Protein AF-A0A9D4T1B3-F1 (afdb_monomer_lite)

InterPro domains:
  IPR017336 Snurportin-1 [PTHR13403] (2-80)
  IPR047857 Snurportin-1, m3G cap-binding domain [PF21974] (1-26)

Foldseek 3Di:
DAWDKAAQPPDDDDPDDDPRIDTDQQLCCCVPVVDDDDVVSVVPDDPCNVPDPPVVVVVVVVVSVVVVVVVVVVVVVVPPPPPDDPDD

Sequence (88 aa):
MDGLLFYHKKGHYFEGVSPLVGWLKPYMVPEILGTPVDPRYLEKQPPKHQAGLKEKLEANKSRTRNKVKAAQLSAEDCENEPANEMEA

Structure (mmCIF, N/CA/C/O backbone):
data_AF-A0A9D4T1B3-F1
#
_entry.id   AF-A0A9D4T1B3-F1
#
loop_
_atom_site.group_PDB
_atom_site.id
_atom_site.type_symbol
_atom_site.label_atom_id
_atom_site.label_alt_id
_atom_site.label_comp_id
_atom_site.label_asym_id
_atom_site.label_entity_id
_atom_site.label_seq_id
_atom_site.pdbx_PDB_ins_code
_atom_site.Cartn_x
_atom_site.Cartn_y
_atom_site.Cartn_z
_atom_site.occupancy
_atom_site.B_iso_or_equiv
_atom_site.auth_seq_id
_atom_site.auth_comp_id
_atom_site.auth_asym_id
_atom_site.auth_atom_id
_atom_site.pdbx_PDB_model_num
ATOM 1 N N . MET A 1 1 ? 7.274 -9.200 13.801 1.00 76.00 1 MET A N 1
ATOM 2 C CA . MET A 1 1 ? 6.814 -9.088 12.402 1.00 76.00 1 MET A CA 1
ATOM 3 C C . MET A 1 1 ? 6.245 -7.706 12.190 1.00 76.00 1 MET A C 1
ATOM 5 O O . MET A 1 1 ? 5.289 -7.354 12.876 1.00 76.00 1 MET A O 1
ATOM 9 N N . ASP A 1 2 ? 6.849 -6.945 11.281 1.00 83.31 2 ASP A N 1
ATOM 10 C CA . ASP A 1 2 ? 6.505 -5.539 11.069 1.00 83.31 2 ASP A CA 1
ATOM 11 C C . ASP A 1 2 ? 5.480 -5.303 9.960 1.00 83.31 2 ASP A C 1
ATOM 13 O O . ASP A 1 2 ? 4.736 -4.331 10.066 1.00 83.31 2 ASP A O 1
ATOM 17 N N . GLY A 1 3 ? 5.397 -6.155 8.933 1.00 89.50 3 GLY A N 1
ATOM 18 C CA . GLY A 1 3 ? 4.429 -6.014 7.838 1.00 89.50 3 GLY A CA 1
ATOM 19 C C . GLY A 1 3 ? 4.654 -6.978 6.675 1.00 89.50 3 GLY A C 1
ATOM 20 O O . GLY A 1 3 ? 5.521 -7.849 6.746 1.00 89.50 3 GLY A O 1
ATOM 21 N N . LEU A 1 4 ? 3.827 -6.825 5.640 1.00 91.00 4 LEU A N 1
ATOM 22 C CA . LEU A 1 4 ? 3.816 -7.616 4.416 1.00 91.00 4 LEU A CA 1
ATOM 23 C C . LEU A 1 4 ? 4.195 -6.738 3.227 1.00 91.00 4 LEU A C 1
ATOM 25 O O . LEU A 1 4 ? 3.617 -5.666 3.028 1.00 91.00 4 LEU A O 1
ATOM 29 N N . LEU A 1 5 ? 5.141 -7.227 2.428 1.00 92.25 5 LEU A N 1
ATOM 30 C CA . LEU A 1 5 ? 5.605 -6.573 1.213 1.00 92.25 5 LEU A CA 1
ATOM 31 C C . LEU A 1 5 ? 5.108 -7.364 -0.000 1.00 92.25 5 LEU A C 1
ATOM 33 O O . LEU A 1 5 ? 5.433 -8.538 -0.171 1.00 92.25 5 LEU A O 1
ATOM 37 N N . PHE A 1 6 ? 4.283 -6.723 -0.816 1.00 90.69 6 PHE A N 1
ATOM 38 C CA . PHE A 1 6 ? 3.682 -7.279 -2.017 1.00 90.69 6 PHE A CA 1
ATOM 39 C C . PHE A 1 6 ? 4.496 -6.840 -3.221 1.00 90.69 6 PHE A C 1
ATOM 41 O O . PHE A 1 6 ? 4.618 -5.646 -3.472 1.00 90.69 6 PHE A O 1
ATOM 48 N N . TYR A 1 7 ? 5.012 -7.804 -3.975 1.00 92.62 7 TYR A N 1
ATOM 49 C CA . TYR A 1 7 ? 5.716 -7.558 -5.227 1.00 92.62 7 TYR A CA 1
ATOM 50 C C . TYR A 1 7 ? 4.887 -8.061 -6.399 1.00 92.62 7 TYR A C 1
ATOM 52 O O . TYR A 1 7 ? 4.341 -9.168 -6.369 1.00 92.62 7 TYR A O 1
ATOM 60 N N . HIS A 1 8 ? 4.832 -7.276 -7.467 1.00 91.25 8 HIS A N 1
ATOM 61 C CA . HIS A 1 8 ? 4.315 -7.757 -8.734 1.00 91.25 8 HIS A CA 1
ATOM 62 C C . HIS A 1 8 ? 5.321 -8.722 -9.383 1.00 91.25 8 HIS A C 1
ATOM 64 O O . HIS A 1 8 ? 6.485 -8.375 -9.562 1.00 91.25 8 HIS A O 1
ATOM 70 N N . LYS A 1 9 ? 4.874 -9.915 -9.802 1.00 89.75 9 LYS A N 1
ATOM 71 C CA . LYS A 1 9 ? 5.751 -10.976 -10.349 1.00 89.75 9 LYS A CA 1
ATOM 72 C C . LYS A 1 9 ? 6.591 -10.548 -11.558 1.00 89.75 9 LYS A C 1
ATOM 74 O O . LYS A 1 9 ? 7.653 -11.106 -11.784 1.00 89.75 9 LYS A O 1
ATOM 79 N N . LYS A 1 10 ? 6.092 -9.593 -12.349 1.00 88.56 10 LYS A N 1
ATOM 80 C CA . LYS A 1 10 ? 6.779 -9.055 -13.539 1.00 88.56 10 LYS A CA 1
ATOM 81 C C . LYS A 1 10 ? 7.550 -7.756 -13.262 1.00 88.56 10 LYS A C 1
ATOM 83 O O . LYS A 1 10 ? 7.973 -7.093 -14.200 1.00 88.56 10 LYS A O 1
ATOM 88 N N . GLY A 1 11 ? 7.626 -7.320 -12.004 1.00 82.94 11 GLY A N 1
ATOM 89 C CA . GLY A 1 11 ? 8.336 -6.100 -11.636 1.00 82.94 11 GLY A CA 1
ATOM 90 C C . GLY A 1 11 ? 9.841 -6.337 -11.643 1.00 82.94 11 GLY A C 1
ATOM 91 O O . GLY A 1 11 ? 10.324 -7.191 -10.906 1.00 82.94 11 GLY A O 1
ATOM 92 N N . HIS A 1 12 ? 10.570 -5.575 -12.454 1.00 85.88 12 HIS A N 1
ATOM 9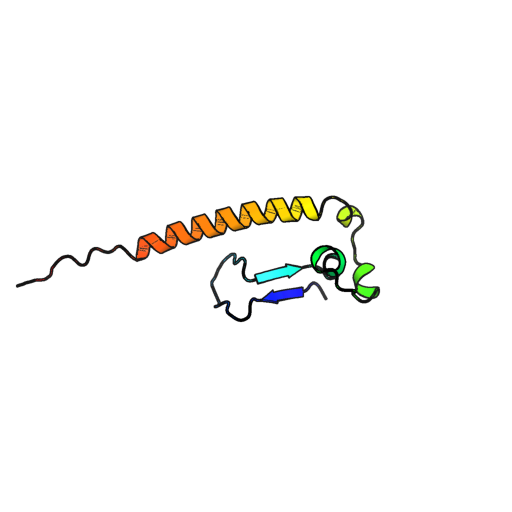3 C CA . HIS A 1 12 ? 12.024 -5.507 -12.345 1.00 85.88 12 HIS A CA 1
ATOM 94 C C . HIS A 1 12 ? 12.409 -4.594 -11.180 1.00 85.88 12 HIS A C 1
ATOM 96 O O . HIS A 1 12 ? 11.624 -3.745 -10.745 1.00 85.88 12 HIS A O 1
ATOM 102 N N . TYR A 1 13 ? 13.615 -4.795 -10.657 1.00 85.94 13 TYR A N 1
ATOM 103 C CA . TYR A 1 13 ? 14.152 -3.919 -9.631 1.00 85.94 13 TYR A CA 1
ATOM 104 C C . TYR A 1 13 ? 14.481 -2.557 -10.247 1.00 85.94 13 TYR A C 1
ATOM 106 O O . TYR A 1 13 ? 15.265 -2.474 -11.188 1.00 85.94 13 TYR A O 1
ATOM 114 N N . PHE A 1 14 ? 13.892 -1.506 -9.685 1.00 81.69 14 PHE A N 1
ATOM 115 C CA . PHE A 1 14 ? 14.217 -0.119 -9.983 1.00 81.69 14 PHE A CA 1
ATOM 116 C C . PHE A 1 14 ? 14.349 0.626 -8.666 1.00 81.69 14 PHE A C 1
ATOM 118 O O . PHE A 1 14 ? 13.567 0.403 -7.736 1.00 81.69 14 PHE A O 1
ATOM 125 N N . GLU A 1 15 ? 15.336 1.506 -8.584 1.00 84.81 15 GLU A N 1
ATOM 126 C CA . GLU A 1 15 ? 15.487 2.376 -7.431 1.00 84.81 15 GLU A CA 1
ATOM 127 C C . GLU A 1 15 ? 14.364 3.421 -7.374 1.00 84.81 15 GLU A C 1
ATOM 129 O O . GLU A 1 15 ? 13.877 3.917 -8.389 1.00 84.81 15 GLU A O 1
ATOM 134 N N . GLY A 1 16 ? 13.917 3.741 -6.161 1.00 82.38 16 GLY A N 1
ATOM 135 C CA . GLY A 1 16 ? 12.856 4.718 -5.933 1.00 82.38 16 GLY A CA 1
ATOM 136 C C . GLY A 1 16 ? 11.485 4.105 -5.644 1.00 82.38 16 GLY A C 1
ATOM 137 O O . GLY A 1 16 ? 11.354 3.007 -5.106 1.00 82.38 16 GLY A O 1
ATOM 138 N N . VAL A 1 17 ? 10.433 4.887 -5.901 1.00 78.88 17 VAL A N 1
ATOM 139 C CA . VAL A 1 17 ? 9.055 4.520 -5.549 1.00 78.88 17 VAL A CA 1
ATOM 140 C C . VAL A 1 17 ? 8.398 3.846 -6.741 1.00 78.88 17 VAL A C 1
ATOM 142 O O . VAL A 1 17 ? 8.215 4.474 -7.779 1.00 78.88 17 VAL A O 1
ATOM 145 N N . SER A 1 18 ? 7.987 2.592 -6.564 1.00 83.25 18 SER A N 1
ATOM 146 C CA . SER A 1 18 ? 7.303 1.824 -7.599 1.00 83.25 18 SER A CA 1
ATOM 147 C C . SER A 1 18 ? 5.897 1.427 -7.149 1.00 83.25 18 SER A C 1
ATOM 149 O O . SER A 1 18 ? 5.747 0.877 -6.058 1.00 83.25 18 SER A O 1
ATOM 151 N N . PRO A 1 19 ? 4.859 1.629 -7.983 1.00 82.69 19 PRO A N 1
ATOM 152 C CA . PRO A 1 19 ? 3.511 1.147 -7.690 1.00 82.69 19 PRO A CA 1
ATOM 153 C C . PRO A 1 19 ? 3.409 -0.385 -7.771 1.00 82.69 19 PRO A C 1
ATOM 155 O O . PRO A 1 19 ? 2.399 -0.955 -7.369 1.00 82.69 19 PRO A O 1
ATOM 158 N N . LEU A 1 20 ? 4.444 -1.057 -8.293 1.00 86.44 20 LEU A N 1
ATOM 159 C CA . LEU A 1 20 ? 4.528 -2.515 -8.388 1.00 86.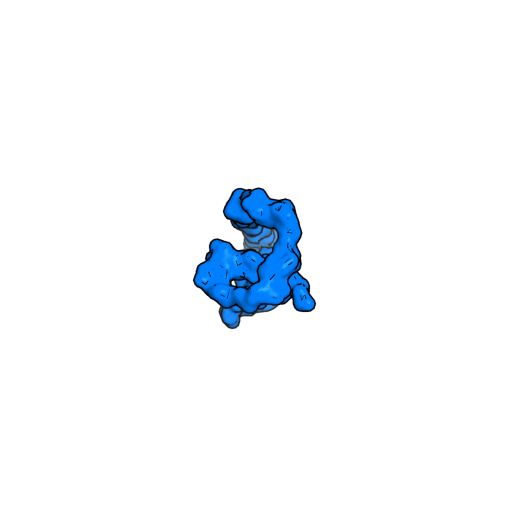44 20 LEU A CA 1
ATOM 160 C C . LEU A 1 20 ? 4.952 -3.177 -7.069 1.00 86.44 20 LEU A C 1
ATOM 162 O O . LEU A 1 20 ? 4.952 -4.407 -6.985 1.00 86.44 20 LEU A O 1
ATOM 166 N N . VAL A 1 21 ? 5.318 -2.375 -6.062 1.00 89.00 21 VAL A N 1
ATOM 167 C CA . VAL A 1 21 ? 5.687 -2.832 -4.722 1.00 89.00 21 VAL A CA 1
ATOM 168 C C . VAL A 1 21 ? 4.803 -2.134 -3.688 1.00 89.00 21 VAL A C 1
ATOM 170 O O . VAL A 1 21 ? 4.739 -0.909 -3.640 1.00 89.00 21 VAL A O 1
ATOM 173 N N . GLY A 1 22 ? 4.114 -2.904 -2.846 1.00 89.25 22 GLY A N 1
ATOM 174 C CA . GLY A 1 22 ? 3.199 -2.384 -1.825 1.00 89.25 22 GLY A CA 1
ATOM 175 C C . GLY A 1 22 ? 3.542 -2.883 -0.426 1.00 89.25 22 GLY A C 1
ATOM 176 O O . GLY A 1 22 ? 3.760 -4.073 -0.236 1.00 89.25 22 GLY A O 1
ATOM 177 N N . TRP A 1 23 ? 3.552 -1.996 0.570 1.00 90.19 23 TRP A N 1
ATOM 178 C CA . TRP A 1 23 ? 3.786 -2.352 1.974 1.00 90.19 23 TRP A CA 1
ATOM 179 C C . TRP A 1 23 ? 2.519 -2.170 2.808 1.00 90.19 23 TRP A C 1
ATOM 181 O O . TRP A 1 23 ? 2.003 -1.056 2.913 1.00 90.19 23 TRP A O 1
ATOM 191 N N . LEU A 1 24 ? 2.037 -3.247 3.430 1.00 90.25 24 LEU A N 1
ATOM 192 C CA . LEU A 1 24 ? 0.873 -3.227 4.317 1.00 90.25 24 LEU A CA 1
ATOM 193 C C . LEU A 1 24 ? 1.228 -3.760 5.703 1.00 90.25 24 LEU A C 1
ATOM 195 O O . LEU A 1 24 ? 1.979 -4.722 5.864 1.00 90.25 24 LEU A O 1
ATOM 199 N N . LYS A 1 25 ? 0.611 -3.174 6.730 1.00 90.00 25 LYS A N 1
ATOM 200 C CA . LYS A 1 25 ? 0.614 -3.760 8.072 1.00 90.00 25 LYS A CA 1
ATOM 20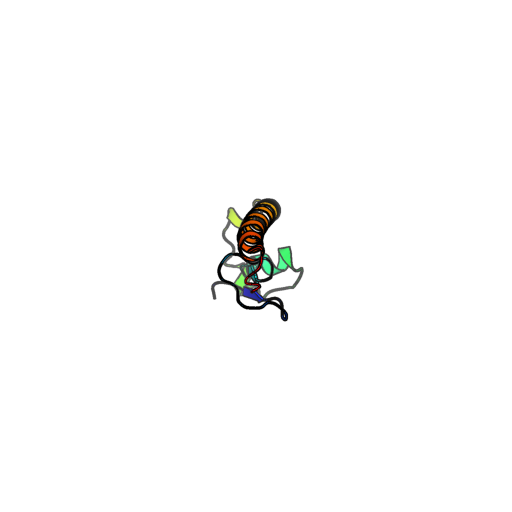1 C C . LYS A 1 25 ? -0.382 -4.927 8.130 1.00 90.00 25 LYS A C 1
ATOM 203 O O . LYS A 1 25 ? -1.412 -4.858 7.463 1.00 90.00 25 LYS A O 1
ATOM 208 N N . PRO A 1 26 ? -0.141 -5.965 8.951 1.00 90.44 26 PRO A N 1
ATOM 209 C CA . PRO A 1 26 ? -1.007 -7.146 8.994 1.00 90.44 26 PRO A CA 1
ATOM 210 C C . PRO A 1 26 ? -2.468 -6.818 9.329 1.00 90.44 26 PRO A C 1
ATOM 212 O O . PRO A 1 26 ? -3.376 -7.353 8.707 1.00 90.44 26 PRO A O 1
ATOM 215 N N . TYR A 1 27 ? -2.699 -5.865 10.235 1.00 88.94 27 TYR A N 1
ATOM 216 C CA . TYR A 1 27 ? -4.045 -5.417 10.599 1.00 88.94 27 TYR A CA 1
ATOM 217 C C . TYR A 1 27 ? -4.777 -4.646 9.483 1.00 88.94 27 TYR A C 1
ATOM 219 O O . TYR A 1 27 ? -5.985 -4.473 9.565 1.00 88.94 27 TYR A O 1
ATOM 227 N N . MET A 1 28 ? -4.074 -4.181 8.442 1.00 88.56 28 MET A N 1
ATOM 228 C CA . MET A 1 28 ? -4.684 -3.512 7.280 1.00 88.56 28 MET A CA 1
ATOM 229 C C . MET A 1 28 ? -5.152 -4.510 6.215 1.00 88.56 28 MET A C 1
ATOM 231 O O . MET A 1 28 ? -5.941 -4.157 5.343 1.00 88.56 28 MET A O 1
ATOM 235 N N . VAL A 1 29 ? -4.643 -5.745 6.244 1.00 89.38 29 VAL A N 1
ATOM 236 C CA . VAL A 1 29 ? -4.909 -6.757 5.212 1.00 89.38 29 VAL A CA 1
ATOM 237 C C . VAL A 1 29 ? -6.396 -7.112 5.111 1.00 89.38 29 VAL A C 1
ATOM 239 O O . VAL A 1 29 ? -6.895 -7.105 3.986 1.00 89.38 29 VAL A O 1
ATOM 242 N N . PRO A 1 30 ? -7.138 -7.345 6.213 1.00 89.62 30 PRO A N 1
ATOM 243 C CA . PRO A 1 30 ? -8.571 -7.619 6.113 1.00 89.62 30 PRO A CA 1
ATOM 244 C C . PRO A 1 30 ? -9.360 -6.454 5.512 1.00 89.62 30 PRO A C 1
ATOM 246 O O . PRO A 1 30 ? -10.296 -6.676 4.754 1.00 89.62 30 PRO A O 1
ATOM 249 N N . GLU A 1 31 ? -8.963 -5.214 5.807 1.00 87.19 31 GLU A N 1
ATOM 250 C CA . GLU A 1 31 ? -9.659 -4.014 5.332 1.00 87.19 31 GLU A CA 1
ATOM 251 C C . GLU A 1 31 ? -9.398 -3.730 3.843 1.00 87.19 31 GLU A C 1
ATOM 253 O O . GLU A 1 31 ? -10.300 -3.294 3.131 1.00 87.19 31 GLU A O 1
ATOM 258 N N . ILE A 1 32 ? -8.174 -3.981 3.363 1.00 87.75 32 ILE A N 1
ATOM 259 C CA . ILE A 1 32 ? -7.762 -3.667 1.985 1.00 87.75 32 ILE A CA 1
ATOM 260 C C . ILE A 1 32 ? -7.984 -4.848 1.033 1.00 87.75 32 ILE A C 1
ATOM 262 O O . ILE A 1 32 ? -8.433 -4.647 -0.093 1.00 87.75 32 ILE A O 1
ATOM 266 N N . LEU A 1 33 ? -7.631 -6.065 1.454 1.00 88.75 33 LEU A N 1
ATOM 267 C CA . LEU A 1 33 ? -7.651 -7.262 0.605 1.00 88.75 33 LEU A CA 1
ATOM 268 C C . LEU A 1 33 ? -8.873 -8.155 0.851 1.00 88.75 33 LEU A C 1
ATOM 270 O O . LEU A 1 33 ? -9.127 -9.046 0.047 1.00 88.75 33 LEU A O 1
ATOM 274 N N . GLY A 1 34 ? -9.626 -7.942 1.937 1.00 88.88 34 GLY A N 1
ATOM 275 C CA . GLY A 1 34 ? -10.787 -8.774 2.279 1.00 88.88 34 GLY A CA 1
ATOM 276 C C . GLY A 1 34 ? -10.426 -10.180 2.769 1.00 88.88 34 GLY A C 1
ATOM 277 O O . GLY A 1 34 ? -11.296 -11.043 2.854 1.00 88.88 34 GLY A O 1
ATOM 278 N N . THR A 1 35 ? -9.153 -10.427 3.087 1.00 89.44 35 THR A N 1
ATOM 279 C CA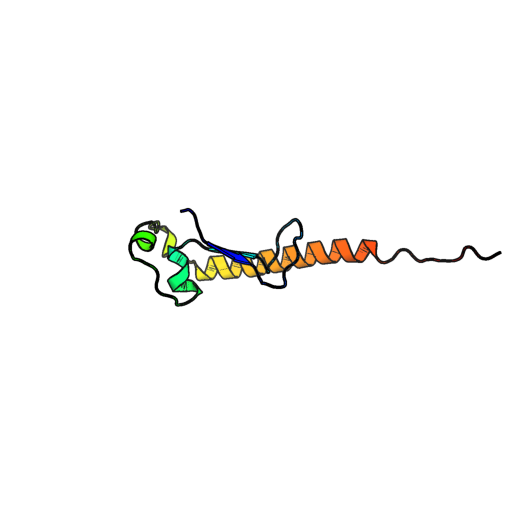 . THR A 1 35 ? -8.662 -11.741 3.523 1.00 89.44 35 THR A CA 1
ATOM 280 C C . THR A 1 35 ? -8.581 -11.804 5.049 1.00 89.44 35 THR A C 1
ATOM 282 O O . THR A 1 35 ? -8.013 -10.891 5.658 1.00 89.44 35 THR A O 1
ATOM 285 N N . PRO A 1 36 ? -9.087 -12.874 5.691 1.00 89.69 36 PRO A N 1
ATOM 286 C CA . PRO A 1 36 ? -8.944 -13.052 7.130 1.00 89.69 36 PRO A CA 1
ATOM 287 C C . PRO A 1 36 ? -7.472 -13.225 7.521 1.00 89.69 36 PRO A C 1
ATOM 289 O O . PRO A 1 36 ? -6.693 -13.877 6.826 1.00 89.69 36 PRO A O 1
ATOM 292 N N . VAL A 1 37 ? -7.099 -12.643 8.658 1.00 88.62 37 VAL A N 1
ATOM 293 C CA . VAL A 1 37 ? -5.760 -12.748 9.250 1.00 88.62 37 VAL A CA 1
ATOM 294 C C . VAL A 1 37 ? -5.909 -13.245 10.682 1.00 88.62 37 VAL A C 1
ATOM 296 O O . VAL A 1 37 ? -6.921 -12.973 11.328 1.00 88.62 37 VAL A O 1
ATOM 299 N N . ASP A 1 38 ? -4.910 -13.978 11.171 1.00 90.12 38 ASP A N 1
ATOM 300 C CA . ASP A 1 38 ? -4.904 -14.484 12.543 1.00 90.12 38 ASP A CA 1
ATOM 301 C C . ASP A 1 38 ? -5.066 -13.338 13.575 1.00 90.12 38 ASP A C 1
ATOM 303 O O . ASP A 1 38 ? -4.419 -12.287 13.431 1.00 90.12 38 ASP A O 1
ATOM 307 N N . PRO A 1 39 ? -5.899 -13.520 14.621 1.00 88.44 39 PRO A N 1
ATOM 308 C CA . PRO A 1 39 ? -6.203 -12.484 15.610 1.00 88.44 39 PRO A CA 1
ATOM 309 C C . PRO A 1 39 ? -4.980 -11.847 16.277 1.00 88.44 39 PRO A C 1
ATOM 311 O O . PRO A 1 39 ? -4.992 -10.644 16.545 1.00 88.44 39 PRO A O 1
ATOM 314 N N . ARG A 1 40 ? -3.882 -12.594 16.457 1.00 89.25 40 ARG A N 1
ATOM 315 C CA . ARG A 1 40 ? -2.637 -12.093 17.075 1.00 89.25 40 ARG A CA 1
ATOM 316 C C . ARG A 1 40 ? -2.033 -10.906 16.329 1.00 89.25 40 ARG A C 1
ATOM 318 O O . ARG A 1 40 ? -1.253 -10.131 16.884 1.00 89.25 40 ARG A O 1
ATOM 325 N N . TYR A 1 41 ? -2.353 -10.765 15.046 1.00 85.25 41 TYR A N 1
ATOM 326 C CA . TYR A 1 41 ? -1.880 -9.664 14.216 1.00 85.25 41 TYR A CA 1
ATOM 327 C C . TYR A 1 41 ? -2.807 -8.443 14.235 1.00 85.25 41 TYR A C 1
ATOM 329 O O . TYR A 1 41 ? -2.361 -7.351 13.872 1.00 85.25 41 TYR A O 1
ATOM 337 N N . LEU A 1 42 ? -4.056 -8.605 14.682 1.00 84.06 42 LEU A N 1
ATOM 338 C CA . LEU A 1 42 ? -5.038 -7.529 14.843 1.00 84.06 42 LEU A CA 1
ATOM 339 C C . LEU A 1 42 ? -4.868 -6.805 16.181 1.00 84.06 42 LEU A C 1
ATOM 341 O O . LEU A 1 42 ? -5.050 -5.595 16.248 1.00 84.06 42 LEU A O 1
ATOM 345 N N . GLU A 1 43 ? -4.409 -7.505 17.219 1.00 83.00 43 GLU A N 1
ATOM 346 C CA . GLU A 1 43 ? -4.143 -6.934 18.551 1.00 83.00 43 GLU A CA 1
ATOM 347 C C . GLU A 1 43 ? -3.120 -5.786 18.532 1.00 83.00 43 GLU A C 1
ATOM 349 O O . GLU A 1 43 ? -3.139 -4.902 19.383 1.00 83.00 43 GLU A O 1
ATOM 354 N N . LYS A 1 44 ? -2.232 -5.762 17.530 1.00 80.12 44 LYS A N 1
ATOM 355 C CA . LYS A 1 44 ? -1.226 -4.702 17.349 1.00 80.12 44 LYS A CA 1
ATOM 356 C C . LYS A 1 44 ? -1.766 -3.455 16.645 1.00 80.12 44 LYS A C 1
ATOM 358 O O . LYS A 1 44 ? -0.982 -2.568 16.297 1.00 80.12 44 LYS A O 1
ATOM 363 N N . GLN A 1 45 ? -3.070 -3.386 16.387 1.00 80.00 45 GLN A N 1
ATOM 364 C CA . GLN A 1 45 ? -3.704 -2.231 15.771 1.00 80.00 45 GLN A CA 1
ATOM 365 C C . GLN A 1 45 ? -3.679 -1.035 16.741 1.00 80.00 45 GLN A C 1
ATOM 367 O O . GLN A 1 45 ? -4.272 -1.096 17.817 1.00 80.00 45 GLN A O 1
ATOM 372 N N . PRO A 1 46 ? -3.030 0.089 16.384 1.00 80.81 46 PRO A N 1
ATOM 373 C CA . PRO A 1 46 ? -3.066 1.276 17.226 1.00 80.81 46 PRO A CA 1
ATOM 374 C C . PRO A 1 46 ? -4.475 1.901 17.208 1.00 80.81 46 PRO A C 1
ATOM 376 O O . PRO A 1 46 ? -5.118 1.897 16.155 1.00 80.81 46 PRO A O 1
ATOM 379 N N . PRO A 1 47 ? -4.938 2.542 18.300 1.00 74.94 47 PRO A N 1
ATOM 380 C CA . PRO A 1 47 ? -6.271 3.161 18.371 1.00 74.94 47 PRO A CA 1
ATOM 381 C C . PRO A 1 47 ? -6.540 4.174 17.247 1.00 74.94 47 PRO A C 1
ATOM 383 O O . PRO A 1 47 ? -7.647 4.283 16.730 1.00 74.94 47 PRO A O 1
ATOM 386 N N . LYS A 1 48 ? -5.488 4.870 16.799 1.00 72.31 48 LYS A N 1
ATOM 387 C CA . LYS A 1 48 ? -5.534 5.844 15.698 1.00 72.31 48 LYS A CA 1
ATOM 388 C C . LYS A 1 48 ? -5.768 5.218 14.312 1.00 72.31 48 LYS A C 1
ATOM 390 O O . LYS A 1 48 ? -5.950 5.958 13.354 1.00 72.31 48 LYS A O 1
ATOM 395 N N . HIS A 1 49 ? -5.730 3.890 14.174 1.00 72.62 49 HIS A N 1
ATOM 396 C CA . HIS A 1 49 ? -5.902 3.212 12.886 1.00 72.62 49 HIS A CA 1
ATOM 397 C C . HIS A 1 49 ? -7.334 3.289 12.348 1.00 72.62 49 HIS A C 1
ATOM 399 O O . HIS A 1 49 ? -7.517 3.346 11.139 1.00 72.62 49 HIS A O 1
ATOM 405 N N . GLN A 1 50 ? -8.342 3.317 13.227 1.00 66.56 50 GLN A N 1
ATOM 406 C CA . GLN A 1 50 ? -9.750 3.347 12.807 1.00 66.56 50 GLN A CA 1
ATOM 407 C C . GLN A 1 50 ? -10.117 4.622 12.029 1.00 66.56 50 GLN A C 1
ATOM 409 O O . GLN A 1 50 ? -11.085 4.629 11.274 1.00 66.56 50 GLN A O 1
ATOM 414 N N . ALA A 1 51 ? -9.333 5.695 12.171 1.00 65.00 51 ALA A N 1
ATOM 415 C CA . ALA A 1 51 ? -9.572 6.952 11.480 1.00 65.00 51 ALA A CA 1
ATOM 416 C C . ALA A 1 51 ? -8.832 7.005 10.128 1.00 65.00 51 ALA A C 1
ATOM 418 O O . ALA A 1 51 ? -7.617 7.209 10.065 1.00 65.00 51 ALA A O 1
ATOM 419 N N . GLY A 1 52 ? -9.586 6.872 9.034 1.00 71.88 52 GLY A N 1
ATOM 420 C CA . GLY A 1 52 ? -9.194 7.410 7.727 1.00 71.88 52 GLY A CA 1
ATOM 421 C C . GLY A 1 52 ? -8.207 6.584 6.896 1.00 71.88 52 GLY A C 1
ATOM 422 O O . GLY A 1 52 ? -7.495 7.163 6.075 1.00 71.88 52 GLY A O 1
ATOM 423 N N . LEU A 1 53 ? -8.144 5.251 7.040 1.00 77.25 53 LEU A N 1
ATOM 424 C CA . LEU A 1 53 ? -7.274 4.423 6.184 1.00 77.25 53 LEU A CA 1
ATOM 425 C C . LEU A 1 53 ? -7.556 4.652 4.689 1.00 77.25 53 LEU A C 1
ATOM 427 O O . LEU A 1 53 ? -6.620 4.841 3.910 1.00 77.25 53 LEU A O 1
ATOM 431 N N . LYS A 1 54 ? -8.838 4.710 4.305 1.00 75.94 54 LYS A N 1
ATOM 432 C CA . LYS A 1 54 ? -9.272 4.986 2.925 1.00 75.94 54 LYS A CA 1
ATOM 433 C C . LYS A 1 54 ? -8.770 6.336 2.413 1.00 75.94 54 LYS A C 1
ATOM 435 O O . LYS A 1 54 ? -8.216 6.406 1.323 1.00 75.94 54 LYS A O 1
ATOM 440 N N . GLU A 1 55 ? -8.894 7.388 3.215 1.00 80.88 55 GLU A N 1
ATOM 441 C CA . GLU A 1 55 ? -8.441 8.732 2.844 1.00 80.88 55 GLU A CA 1
ATOM 442 C C . GLU A 1 55 ? -6.917 8.796 2.688 1.00 80.88 55 GLU A C 1
ATOM 444 O O . GLU A 1 55 ? -6.399 9.335 1.709 1.00 80.88 55 GLU A O 1
ATOM 449 N N . LYS A 1 56 ? -6.180 8.147 3.596 1.00 78.38 56 LYS A N 1
ATOM 450 C CA . LYS A 1 56 ? -4.719 8.026 3.503 1.00 78.38 56 LYS A CA 1
ATOM 451 C C . LYS A 1 56 ? -4.284 7.246 2.266 1.00 78.38 56 LYS A C 1
ATOM 453 O O . LYS A 1 56 ? -3.259 7.581 1.672 1.00 78.38 56 LYS A O 1
ATOM 458 N N . LEU A 1 57 ? -5.037 6.215 1.884 1.00 77.19 57 LEU A N 1
ATOM 459 C CA . LEU A 1 57 ? -4.769 5.437 0.680 1.00 77.19 57 LEU A CA 1
ATOM 460 C C . LEU A 1 57 ? -4.981 6.285 -0.580 1.00 77.19 57 LEU A C 1
ATOM 462 O O . LEU A 1 57 ? -4.107 6.299 -1.446 1.00 77.19 57 LEU A O 1
ATOM 466 N N . GLU A 1 58 ? -6.077 7.041 -0.663 1.00 78.31 58 GLU A N 1
ATOM 467 C CA . GLU A 1 58 ? -6.338 7.957 -1.783 1.00 78.31 58 GLU A CA 1
ATOM 468 C C . GLU A 1 58 ? -5.280 9.067 -1.884 1.00 78.31 58 GLU A C 1
ATOM 470 O O . GLU A 1 58 ? -4.737 9.319 -2.963 1.00 78.31 58 GLU A O 1
ATOM 475 N N . ALA A 1 59 ? -4.883 9.659 -0.755 1.00 76.56 59 ALA A N 1
ATOM 476 C CA . ALA A 1 59 ? -3.801 10.642 -0.712 1.00 76.56 59 ALA A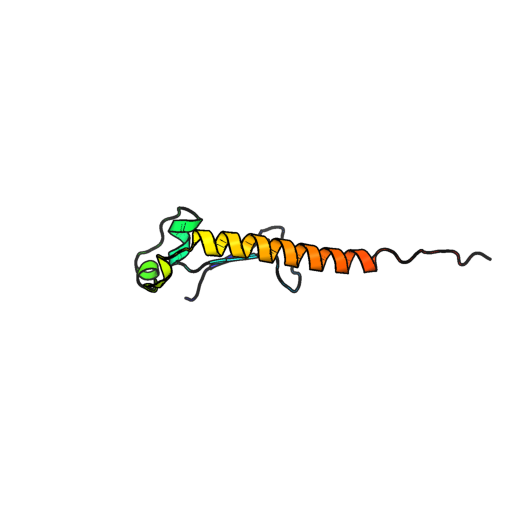 CA 1
ATOM 477 C C . ALA A 1 59 ? -2.442 10.054 -1.143 1.00 76.56 59 ALA A C 1
ATOM 479 O O . ALA A 1 59 ? -1.601 10.752 -1.710 1.00 76.56 59 ALA A O 1
ATOM 480 N N . ASN A 1 60 ? -2.199 8.765 -0.889 1.00 74.06 60 ASN A N 1
ATOM 481 C CA . ASN A 1 60 ? -0.979 8.095 -1.332 1.00 74.06 60 ASN A CA 1
ATOM 482 C C . ASN A 1 60 ? -1.014 7.775 -2.836 1.00 74.06 60 ASN A C 1
ATOM 484 O O . ASN A 1 60 ? -0.009 7.963 -3.522 1.00 74.06 60 ASN A O 1
ATOM 488 N N . LYS A 1 61 ? -2.172 7.373 -3.376 1.00 73.62 61 LYS A N 1
ATOM 489 C CA . LYS A 1 61 ? -2.349 7.132 -4.816 1.00 73.62 61 LYS A CA 1
ATOM 490 C C . LYS A 1 61 ? -1.988 8.368 -5.638 1.00 73.62 61 LYS A C 1
ATOM 492 O O . LYS A 1 61 ? -1.242 8.239 -6.605 1.00 73.62 61 LYS A O 1
ATOM 497 N N . SER A 1 62 ? -2.455 9.557 -5.250 1.00 65.94 62 SER A N 1
ATOM 498 C CA . SER A 1 62 ? -2.136 10.804 -5.963 1.00 65.94 62 SER A CA 1
ATOM 499 C C . SER A 1 62 ? -0.651 11.173 -5.864 1.00 65.94 62 SER A C 1
ATOM 501 O O . SER A 1 62 ? -0.040 11.547 -6.865 1.00 65.94 62 SER A O 1
ATOM 503 N N . ARG A 1 63 ? -0.030 10.980 -4.693 1.00 66.25 63 ARG A N 1
ATOM 504 C CA . ARG A 1 63 ? 1.411 11.198 -4.480 1.00 66.25 63 ARG A CA 1
ATOM 505 C C . ARG A 1 63 ? 2.280 10.258 -5.306 1.00 66.25 63 ARG A C 1
ATOM 507 O O . ARG A 1 63 ? 3.211 10.716 -5.962 1.00 66.25 63 ARG A O 1
ATOM 514 N N . THR A 1 64 ? 1.969 8.965 -5.294 1.00 66.25 64 THR A N 1
ATOM 515 C CA . THR A 1 64 ? 2.689 7.962 -6.084 1.00 66.25 64 THR A CA 1
ATOM 516 C C . THR A 1 64 ? 2.509 8.236 -7.573 1.00 66.25 64 THR A C 1
ATOM 518 O O . THR A 1 64 ? 3.490 8.208 -8.304 1.00 66.25 64 THR A O 1
ATOM 521 N N . ARG A 1 65 ? 1.305 8.614 -8.024 1.00 68.00 65 ARG A N 1
ATOM 522 C CA . ARG A 1 65 ? 1.050 8.964 -9.430 1.00 68.00 65 ARG A CA 1
ATOM 523 C C . ARG A 1 65 ? 1.867 10.185 -9.871 1.00 68.00 65 ARG A C 1
ATOM 525 O O . ARG A 1 65 ? 2.501 10.128 -10.918 1.00 68.00 65 ARG A O 1
ATOM 532 N N . ASN A 1 66 ? 1.929 11.241 -9.057 1.00 66.56 66 ASN A N 1
ATOM 533 C CA . ASN A 1 66 ? 2.740 12.423 -9.368 1.00 66.56 66 ASN A CA 1
ATOM 534 C C . ASN A 1 66 ? 4.245 12.128 -9.329 1.00 66.56 66 ASN A C 1
ATOM 536 O O . ASN A 1 66 ? 4.977 12.628 -10.175 1.00 66.56 66 ASN A O 1
ATOM 540 N N . LYS A 1 67 ? 4.712 11.303 -8.385 1.00 66.06 67 LYS A N 1
ATOM 541 C CA . LYS A 1 67 ? 6.135 10.961 -8.253 1.00 66.06 67 LYS A CA 1
ATOM 542 C C . LYS A 1 67 ? 6.616 10.020 -9.357 1.00 66.06 67 LYS A C 1
ATOM 544 O O . LYS A 1 67 ? 7.702 10.222 -9.880 1.00 66.06 67 LYS A O 1
ATOM 549 N N . VAL A 1 68 ? 5.791 9.048 -9.747 1.00 66.62 68 VAL A N 1
ATOM 550 C CA . VAL A 1 68 ? 6.042 8.185 -10.909 1.00 66.62 68 VAL A CA 1
ATOM 551 C C . VAL A 1 68 ? 6.027 9.011 -12.194 1.00 66.62 68 VAL A C 1
ATOM 553 O O . VAL A 1 68 ? 6.918 8.847 -13.013 1.00 66.62 68 VAL A O 1
ATOM 556 N N . LYS A 1 69 ? 5.080 9.948 -12.347 1.00 65.94 69 LYS A N 1
ATOM 557 C CA . LYS A 1 69 ? 5.039 10.846 -13.509 1.00 65.94 69 LYS A CA 1
ATOM 558 C C . LYS A 1 69 ? 6.278 11.741 -13.589 1.00 65.94 69 LYS A C 1
ATOM 560 O O . LYS A 1 69 ? 6.848 11.872 -14.660 1.00 65.94 69 LYS A O 1
ATOM 565 N N . ALA A 1 70 ? 6.719 12.304 -12.464 1.00 62.59 70 ALA A N 1
ATOM 566 C CA . ALA A 1 70 ? 7.946 13.097 -12.402 1.00 62.59 70 ALA A CA 1
ATOM 567 C C . ALA A 1 70 ? 9.206 12.267 -12.713 1.00 62.59 70 ALA A C 1
ATOM 569 O O . ALA A 1 70 ? 10.098 12.765 -13.384 1.00 62.59 70 ALA A O 1
ATOM 570 N N . ALA A 1 71 ? 9.266 11.010 -12.260 1.00 61.66 71 ALA A N 1
ATOM 571 C CA . ALA A 1 71 ? 10.386 10.112 -12.546 1.00 61.66 71 ALA A CA 1
ATOM 572 C C . ALA A 1 71 ? 10.401 9.597 -14.001 1.00 61.66 71 ALA A C 1
ATOM 574 O O . ALA A 1 71 ? 11.475 9.369 -14.548 1.00 61.66 71 ALA A O 1
ATOM 575 N N . GLN A 1 72 ? 9.232 9.421 -14.631 1.00 58.75 72 GLN A N 1
ATOM 576 C CA . GLN A 1 72 ? 9.127 9.081 -16.059 1.00 58.75 72 GLN A CA 1
ATOM 577 C C . GLN A 1 72 ? 9.559 10.257 -16.941 1.00 58.75 72 GLN A C 1
ATOM 579 O O . GLN A 1 72 ? 10.408 10.066 -17.803 1.00 58.75 72 GLN A O 1
ATOM 584 N N . LEU A 1 73 ? 9.110 11.476 -16.614 1.00 57.28 73 LEU A N 1
ATOM 585 C CA . LEU A 1 73 ? 9.541 12.704 -17.293 1.00 57.28 73 LEU A CA 1
ATOM 586 C C . LEU A 1 73 ? 11.070 12.870 -17.306 1.00 57.28 73 LEU A C 1
ATOM 588 O O . LEU A 1 73 ? 11.612 13.290 -18.313 1.00 57.28 73 LEU A O 1
ATOM 592 N N . SER A 1 74 ? 11.773 12.501 -16.227 1.00 53.88 74 SER A N 1
ATOM 593 C CA . SER A 1 74 ? 13.243 12.583 -16.179 1.00 53.88 74 SER A CA 1
ATOM 594 C C . SER A 1 74 ? 13.982 11.463 -16.921 1.00 53.88 74 SER A C 1
ATOM 596 O O . SER A 1 74 ? 15.180 11.586 -17.148 1.00 53.88 74 SER A O 1
ATOM 598 N N . ALA A 1 75 ? 13.315 10.349 -17.235 1.00 56.03 75 ALA A N 1
ATOM 599 C CA . ALA A 1 75 ? 13.924 9.230 -17.957 1.00 56.03 75 ALA A CA 1
ATOM 600 C C . ALA A 1 75 ? 13.803 9.400 -19.482 1.00 56.03 75 ALA A C 1
ATOM 602 O O . ALA A 1 75 ? 14.702 8.994 -20.213 1.00 56.03 75 ALA A O 1
ATOM 603 N N . GLU A 1 76 ? 12.729 10.045 -19.946 1.00 54.16 76 GLU A N 1
ATOM 604 C CA . GLU A 1 76 ? 12.490 10.357 -21.364 1.00 54.16 76 GLU A CA 1
ATOM 605 C C . GLU A 1 76 ? 13.498 11.389 -21.924 1.00 54.16 76 GLU A C 1
ATOM 607 O O . GLU A 1 76 ? 13.742 11.417 -23.128 1.00 54.16 76 GLU A O 1
ATOM 612 N N . ASP A 1 77 ? 14.171 12.165 -21.065 1.00 44.56 77 ASP A N 1
ATOM 613 C CA . ASP A 1 77 ? 15.230 13.109 -21.461 1.00 44.56 77 ASP A CA 1
ATOM 614 C C . ASP A 1 77 ? 16.579 12.431 -21.800 1.00 44.56 77 ASP A C 1
ATOM 616 O O . ASP A 1 77 ? 17.453 13.065 -22.387 1.00 44.56 77 ASP A O 1
ATOM 620 N N . CYS A 1 78 ? 16.772 11.145 -21.469 1.00 39.94 78 CYS A N 1
ATOM 621 C CA . CYS A 1 78 ? 17.987 10.399 -21.836 1.00 39.94 78 CYS A CA 1
ATOM 622 C C . CYS A 1 78 ? 17.916 9.732 -23.219 1.00 39.94 78 CYS A C 1
ATOM 624 O O . CYS A 1 78 ? 18.942 9.261 -23.705 1.00 39.94 78 CYS A O 1
ATOM 626 N N . GLU A 1 79 ? 16.740 9.661 -23.851 1.00 46.50 79 GLU A N 1
ATOM 627 C CA . GLU A 1 79 ? 16.556 8.931 -25.117 1.00 46.50 79 GLU A CA 1
ATOM 628 C C . GLU A 1 79 ? 16.553 9.826 -26.364 1.00 46.50 79 GLU A C 1
ATOM 630 O O . GLU A 1 79 ? 16.492 9.311 -27.478 1.00 46.50 79 GLU A O 1
ATOM 635 N N . ASN A 1 80 ? 16.676 11.149 -26.214 1.00 48.88 80 ASN A N 1
ATOM 636 C CA . ASN A 1 80 ? 16.676 12.083 -27.341 1.00 48.88 80 ASN A CA 1
ATOM 637 C C . ASN A 1 80 ? 18.044 12.767 -27.530 1.00 48.88 80 ASN A C 1
ATOM 639 O O . ASN A 1 80 ? 18.141 13.989 -27.580 1.00 48.88 80 ASN A O 1
ATOM 643 N N . GLU A 1 81 ? 19.111 11.972 -27.652 1.00 48.31 81 GLU A N 1
ATOM 644 C CA . GLU A 1 81 ? 20.331 12.421 -28.336 1.00 48.31 81 GLU A CA 1
ATOM 645 C C . GLU A 1 81 ? 20.082 12.308 -29.849 1.00 48.31 81 GLU A C 1
ATOM 647 O O . GLU A 1 81 ? 19.947 11.186 -30.354 1.00 48.31 81 GLU A O 1
ATOM 652 N N . PRO A 1 82 ? 19.985 13.416 -30.611 1.00 45.69 82 PRO A N 1
ATOM 653 C CA . PRO A 1 82 ? 19.908 13.318 -32.055 1.00 45.69 82 PRO A CA 1
ATOM 654 C C . PRO A 1 82 ? 21.255 12.800 -32.558 1.00 45.69 82 PRO A C 1
ATOM 656 O O . PRO A 1 82 ? 22.252 13.520 -32.579 1.00 45.69 82 PRO A O 1
ATOM 659 N N . ALA A 1 83 ? 21.273 11.539 -32.984 1.00 54.00 83 ALA A N 1
ATOM 660 C CA . ALA A 1 83 ? 22.334 10.979 -33.802 1.00 54.00 83 ALA A CA 1
ATOM 661 C C . ALA A 1 83 ? 22.352 11.706 -35.158 1.00 54.00 83 ALA A C 1
ATOM 663 O O . ALA A 1 83 ? 21.859 11.179 -36.152 1.00 54.00 83 ALA A O 1
ATOM 664 N N . ASN A 1 84 ? 22.871 12.936 -35.196 1.00 53.97 84 ASN A N 1
ATOM 665 C CA . ASN A 1 84 ? 23.138 13.635 -36.441 1.00 53.97 84 ASN A CA 1
ATOM 666 C C . ASN A 1 84 ? 24.627 13.545 -36.785 1.00 53.97 84 ASN A C 1
ATOM 668 O O . ASN A 1 84 ? 25.460 14.254 -36.227 1.00 53.97 84 ASN A O 1
ATOM 672 N N . GLU A 1 85 ? 24.885 12.634 -37.722 1.00 52.47 85 GLU A N 1
ATOM 673 C CA . GLU A 1 85 ? 25.813 12.773 -38.847 1.00 52.47 85 GLU A CA 1
ATOM 674 C C . GLU A 1 85 ? 27.295 13.001 -38.518 1.00 52.47 85 GLU A C 1
ATOM 676 O O . GLU A 1 85 ? 27.813 14.114 -38.479 1.00 52.47 85 GLU A O 1
ATOM 681 N N . MET A 1 86 ? 28.014 11.881 -38.416 1.00 55.50 86 MET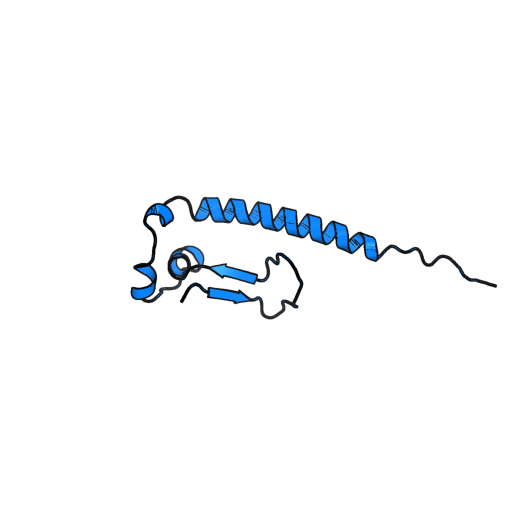 A N 1
ATOM 682 C CA . MET A 1 86 ? 29.399 11.793 -38.874 1.00 55.50 86 MET A CA 1
ATOM 683 C C . MET A 1 86 ? 29.356 11.110 -40.248 1.00 55.50 86 MET A C 1
ATOM 685 O O . MET A 1 86 ? 29.445 9.886 -40.329 1.00 55.50 86 MET A O 1
ATOM 689 N N . GLU A 1 87 ? 29.157 11.868 -41.326 1.00 49.31 87 GLU A N 1
ATOM 690 C CA . GLU A 1 87 ? 29.327 11.341 -42.684 1.00 49.31 87 GLU A CA 1
ATOM 691 C C . GLU A 1 87 ? 30.326 12.211 -43.461 1.00 49.31 87 GLU A C 1
ATOM 693 O O . GLU A 1 87 ? 30.075 13.389 -43.697 1.00 49.31 87 GLU A O 1
ATOM 698 N N . ALA A 1 88 ? 31.457 11.559 -43.769 1.00 40.94 88 ALA A N 1
ATOM 699 C CA . ALA A 1 88 ? 32.482 11.794 -44.800 1.00 40.94 88 ALA A CA 1
ATOM 700 C C . ALA A 1 88 ? 33.170 13.169 -44.920 1.00 40.94 88 ALA A C 1
ATOM 702 O O . ALA A 1 88 ? 32.586 14.117 -45.487 1.00 40.94 88 ALA A O 1
#

Organism: Rhipicephalus sanguineus (NCBI:txid34632)

Secondary structure (DSSP, 8-state):
---EEEE-TTPPP-SS--TTEEEE-GGGHHHHH-----GGGTTT--GGGGS-HHHHHHHHHHHHHHHHHHHHHHHHTTS---------

pLDDT: mean 75.32, std 14.7, range [39.94, 92.62]

Radius of gyration: 20.14 Å; chains: 1; bounding box: 43×28×63 Å